Protein AF-A0A973JDE3-F1 (afdb_monomer_lite)

Foldseek 3Di:
DCVQLVVLVPVLVVLVVVCVVVVVSVVVSVVSVVSNVVVVDDQADQDPVPRHGDPVPGDPDDPDDPVVVVVCCVPPNCVPVPCPVNPVD

Sequence (89 aa):
SNIRIGMFDMIIPVLSVLAKIFPKLEDKAEFARIGKYYCSESMLVLNPETGKYDENITPSYGKDTLRDFYRRALSEGLAGQELGEHAVF

Secondary structure (DSSP, 8-state):
--HHHHHHHHHHHHHHHHHTT-GGGHHHHHHHHHHHHHHHS--SEE-TTTSSEESTTS--S-S--HHHHHHHHHHH-STT---GGGGG-

pLDDT: mean 87.41, std 11.61, range [44.0, 97.38]

Structure (mmCIF, N/CA/C/O backbone):
data_AF-A0A973JDE3-F1
#
_entry.id   AF-A0A973JDE3-F1
#
loop_
_atom_site.group_PDB
_atom_site.id
_atom_site.type_symbol
_atom_site.label_atom_id
_atom_site.label_alt_id
_atom_site.label_comp_id
_atom_site.label_asym_id
_atom_site.label_entity_id
_atom_site.label_seq_id
_atom_site.pdbx_PDB_ins_code
_atom_site.Cartn_x
_atom_site.Cartn_y
_atom_site.Cartn_z
_atom_site.occupancy
_atom_site.B_iso_or_equiv
_atom_site.auth_seq_id
_atom_site.auth_comp_id
_atom_site.auth_asym_id
_atom_site.auth_atom_id
_atom_site.pdbx_PDB_model_num
ATOM 1 N N . SER A 1 1 ? -9.828 -9.282 10.038 1.00 51.53 1 SER A N 1
ATOM 2 C CA . SER A 1 1 ? -9.049 -10.390 9.446 1.00 51.53 1 SER A CA 1
ATOM 3 C C . SER A 1 1 ? -7.563 -10.109 9.645 1.00 51.53 1 SER A C 1
ATOM 5 O O . SER A 1 1 ? -7.015 -9.299 8.913 1.00 51.53 1 SER A O 1
ATOM 7 N N . ASN A 1 2 ? -6.930 -10.704 10.666 1.00 65.81 2 ASN A N 1
ATOM 8 C CA . ASN A 1 2 ? -5.510 -10.468 11.005 1.00 65.81 2 ASN A CA 1
ATOM 9 C C . ASN A 1 2 ? -4.554 -11.525 10.424 1.00 65.81 2 ASN A C 1
ATOM 11 O O . ASN A 1 2 ? -3.345 -11.452 10.619 1.00 65.81 2 ASN A O 1
ATOM 15 N N . ILE A 1 3 ? -5.094 -12.506 9.694 1.00 72.38 3 ILE A N 1
ATOM 16 C CA . ILE A 1 3 ? -4.342 -13.647 9.151 1.00 72.38 3 ILE A CA 1
ATOM 17 C C . ILE A 1 3 ? -3.256 -13.165 8.175 1.00 72.38 3 ILE A C 1
ATOM 19 O O . ILE A 1 3 ? -2.136 -13.667 8.198 1.00 72.38 3 ILE A O 1
ATOM 23 N N . ARG A 1 4 ? -3.563 -12.133 7.372 1.00 77.75 4 ARG A N 1
ATOM 24 C CA . ARG A 1 4 ? -2.604 -11.517 6.442 1.00 77.75 4 ARG A CA 1
ATOM 25 C C . ARG A 1 4 ? -1.408 -10.906 7.175 1.00 77.75 4 ARG A C 1
ATOM 27 O O . ARG A 1 4 ? -0.280 -11.118 6.753 1.00 77.75 4 ARG A O 1
ATOM 34 N N . ILE A 1 5 ? -1.645 -10.212 8.290 1.00 84.62 5 ILE A N 1
ATOM 35 C CA . ILE A 1 5 ? -0.588 -9.564 9.082 1.00 84.62 5 ILE A CA 1
ATOM 36 C C . ILE A 1 5 ? 0.289 -10.616 9.776 1.00 84.62 5 ILE A C 1
ATOM 38 O O . ILE A 1 5 ? 1.512 -10.536 9.687 1.00 84.62 5 ILE A O 1
ATOM 42 N N . GLY A 1 6 ? -0.321 -11.658 10.352 1.00 88.00 6 GLY A N 1
ATOM 43 C CA . GLY A 1 6 ? 0.414 -12.742 11.014 1.00 88.00 6 GLY A CA 1
ATOM 44 C C . GLY A 1 6 ? 1.344 -13.530 10.080 1.00 88.00 6 GLY A C 1
ATOM 45 O O . GLY A 1 6 ? 2.410 -13.975 10.497 1.00 88.00 6 GLY A O 1
ATOM 46 N N . MET A 1 7 ? 0.999 -13.659 8.794 1.00 91.88 7 MET A N 1
ATOM 47 C CA . MET A 1 7 ? 1.904 -14.243 7.795 1.00 91.88 7 MET A CA 1
ATOM 48 C C . MET A 1 7 ? 3.181 -13.404 7.626 1.00 91.88 7 MET A C 1
ATOM 50 O O . MET A 1 7 ? 4.280 -13.959 7.560 1.00 91.88 7 MET A O 1
ATOM 54 N N . PHE A 1 8 ? 3.052 -12.072 7.591 1.00 93.62 8 PHE A N 1
ATOM 55 C CA . PHE A 1 8 ? 4.204 -11.173 7.505 1.00 93.62 8 PHE A CA 1
ATOM 56 C C . PHE A 1 8 ? 5.075 -11.230 8.763 1.00 93.62 8 PHE A C 1
ATOM 58 O O . PHE A 1 8 ? 6.301 -11.226 8.648 1.00 93.62 8 PHE A O 1
ATOM 65 N N . ASP A 1 9 ? 4.457 -11.359 9.940 1.00 94.31 9 ASP A N 1
ATOM 66 C CA . ASP A 1 9 ? 5.169 -11.523 11.215 1.00 94.31 9 ASP A CA 1
ATOM 67 C C . ASP A 1 9 ? 6.058 -12.769 11.254 1.00 94.31 9 ASP A C 1
ATOM 69 O O . ASP A 1 9 ? 7.078 -12.771 11.937 1.00 94.31 9 ASP A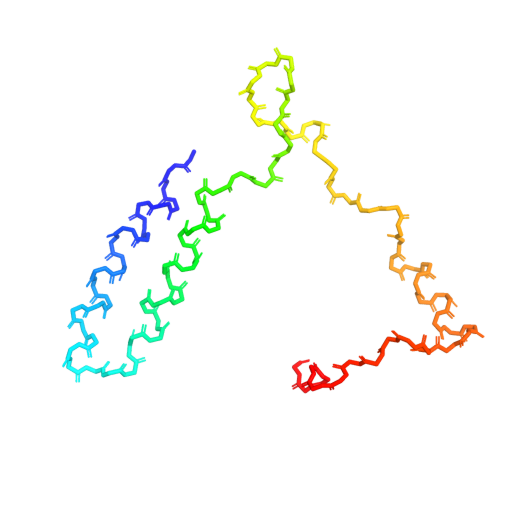 O 1
ATOM 73 N N . MET A 1 10 ? 5.717 -13.801 10.481 1.00 94.81 10 MET A N 1
ATOM 74 C CA . MET A 1 10 ? 6.526 -15.013 10.351 1.00 94.81 10 MET A CA 1
ATOM 75 C C . MET A 1 10 ? 7.569 -14.914 9.234 1.00 94.81 10 MET A C 1
ATOM 77 O O . MET A 1 10 ? 8.724 -15.288 9.432 1.00 94.81 10 MET A O 1
ATOM 81 N N . ILE A 1 11 ? 7.199 -14.420 8.047 1.00 95.50 11 ILE A N 1
ATOM 82 C CA . ILE A 1 11 ? 8.096 -14.474 6.882 1.00 95.50 11 ILE A CA 1
ATOM 83 C C . ILE A 1 11 ? 9.236 -13.450 6.960 1.00 95.50 11 ILE A C 1
ATOM 85 O O . ILE A 1 11 ? 10.356 -13.756 6.554 1.00 95.50 11 ILE A O 1
ATOM 89 N N . ILE A 1 12 ? 8.989 -12.260 7.521 1.00 96.31 12 ILE A N 1
ATOM 90 C CA . ILE A 1 12 ? 9.997 -11.198 7.659 1.00 96.31 12 ILE A CA 1
ATOM 91 C C . ILE A 1 12 ? 11.203 -11.664 8.494 1.00 96.31 12 ILE A C 1
ATOM 93 O O . ILE A 1 12 ? 12.328 -11.540 7.996 1.00 96.31 12 ILE A O 1
ATOM 97 N N . PRO A 1 13 ? 11.045 -12.205 9.722 1.00 97.12 13 PRO A N 1
ATOM 98 C CA . PRO A 1 13 ? 12.194 -12.652 10.507 1.00 97.12 13 PRO A CA 1
ATOM 99 C C . PRO A 1 13 ? 12.907 -13.843 9.863 1.00 97.12 13 PRO A C 1
ATOM 101 O O . PRO A 1 13 ? 14.136 -13.865 9.851 1.00 97.12 13 PRO A O 1
ATOM 104 N N . VAL A 1 14 ? 12.171 -14.786 9.261 1.00 97.38 14 VAL A N 1
ATOM 105 C CA . VAL A 1 14 ? 12.766 -15.930 8.547 1.00 97.38 14 VAL A CA 1
ATOM 106 C C . VAL A 1 14 ? 13.658 -15.451 7.401 1.00 97.38 14 VAL A C 1
ATOM 108 O O . VAL A 1 14 ? 14.827 -15.831 7.335 1.00 97.38 14 VAL A O 1
ATOM 111 N N . LEU A 1 15 ? 13.151 -14.567 6.537 1.00 97.00 15 LEU A N 1
ATOM 112 C CA . LEU A 1 15 ? 13.934 -13.998 5.439 1.00 97.00 15 LEU A CA 1
ATOM 113 C C . LEU A 1 15 ? 15.122 -13.179 5.950 1.00 97.00 15 LEU A C 1
ATOM 115 O O . LEU 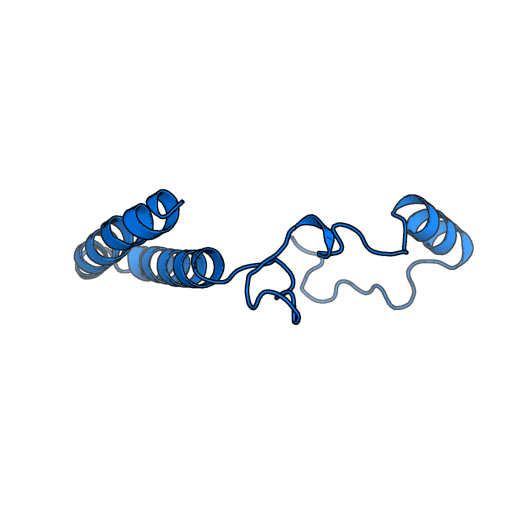A 1 15 ? 16.206 -13.278 5.386 1.00 97.00 15 LEU A O 1
ATOM 119 N N . SER A 1 16 ? 14.953 -12.433 7.043 1.00 95.50 16 SER A N 1
ATOM 120 C CA . SER A 1 16 ? 16.028 -11.614 7.621 1.00 95.50 16 SER A CA 1
ATOM 121 C C . SER A 1 16 ? 17.164 -12.467 8.203 1.00 95.50 16 SER A C 1
ATOM 123 O O . SER A 1 16 ? 18.331 -12.097 8.104 1.00 95.50 16 SER A O 1
ATOM 125 N N . VAL A 1 17 ? 16.852 -13.631 8.787 1.00 97.38 17 VAL A N 1
ATOM 126 C CA . VAL A 1 17 ? 17.867 -14.594 9.249 1.00 97.38 17 VAL A CA 1
ATOM 127 C C . VAL A 1 17 ? 18.590 -15.224 8.063 1.00 97.38 17 VAL A C 1
ATOM 129 O O . VAL A 1 17 ? 19.819 -15.278 8.061 1.00 97.38 17 VAL A O 1
ATOM 132 N N . LEU A 1 18 ? 17.850 -15.659 7.039 1.00 97.00 18 LEU A N 1
ATOM 133 C CA . LEU A 1 18 ? 18.439 -16.262 5.842 1.00 97.00 18 LEU A CA 1
ATOM 134 C C . LEU A 1 18 ? 19.281 -15.264 5.035 1.00 97.00 18 LEU A C 1
ATOM 136 O O . LEU A 1 18 ? 20.285 -15.665 4.448 1.00 97.00 18 LEU A O 1
ATOM 140 N N . ALA A 1 19 ? 18.933 -13.974 5.052 1.00 95.88 19 ALA A N 1
ATOM 141 C CA . ALA A 1 19 ? 19.682 -12.915 4.376 1.00 95.88 19 ALA A CA 1
ATOM 142 C C . ALA A 1 19 ? 21.126 -12.775 4.883 1.00 95.88 19 ALA A C 1
ATOM 144 O O . ALA A 1 19 ? 22.011 -12.417 4.111 1.00 95.88 19 ALA A O 1
ATOM 145 N N . LYS A 1 20 ? 21.401 -13.161 6.138 1.00 95.38 20 LYS A N 1
ATOM 146 C CA . LYS A 1 20 ? 22.770 -13.192 6.684 1.00 95.38 20 LYS A CA 1
ATOM 147 C C . LYS A 1 20 ? 23.690 -14.165 5.941 1.00 95.38 20 LYS A C 1
ATOM 149 O O . LYS A 1 20 ? 24.901 -13.978 5.951 1.00 95.38 20 LYS A O 1
ATOM 154 N N . ILE A 1 21 ? 23.121 -15.208 5.335 1.00 96.81 21 ILE A N 1
ATOM 155 C CA . ILE A 1 21 ? 23.849 -16.213 4.545 1.00 96.81 21 ILE A CA 1
ATOM 156 C C . ILE A 1 21 ? 23.687 -15.930 3.046 1.00 96.81 21 ILE A C 1
ATOM 158 O O . ILE A 1 21 ? 24.626 -16.098 2.272 1.00 96.81 21 ILE A O 1
ATOM 162 N N . PHE A 1 22 ? 22.504 -15.471 2.636 1.00 95.62 22 PHE A N 1
ATOM 163 C CA . PHE A 1 22 ? 22.161 -15.171 1.251 1.00 95.62 22 PHE A CA 1
ATOM 164 C C . PHE A 1 22 ? 21.722 -13.707 1.117 1.00 95.62 22 PHE A C 1
ATOM 166 O O . PHE A 1 22 ? 20.517 -13.446 1.135 1.00 95.62 22 PHE A O 1
ATOM 173 N N . PRO A 1 23 ? 22.654 -12.754 0.915 1.00 91.25 23 PRO A N 1
ATOM 174 C CA . PRO A 1 23 ? 22.344 -11.318 0.893 1.00 91.25 23 PRO A CA 1
ATOM 175 C C . PRO A 1 23 ? 21.202 -10.926 -0.057 1.00 91.25 23 PRO A C 1
ATOM 177 O O . PRO A 1 23 ? 20.407 -10.050 0.250 1.00 91.25 23 PRO A O 1
ATOM 180 N N . LYS A 1 24 ? 21.020 -11.664 -1.163 1.00 90.81 24 LYS A N 1
ATOM 181 C CA . LYS A 1 24 ? 19.904 -11.494 -2.118 1.00 90.81 24 LYS A CA 1
ATOM 182 C C . LYS A 1 24 ? 18.494 -11.653 -1.516 1.00 90.81 24 LYS A C 1
ATOM 184 O O . LYS A 1 24 ? 17.509 -11.421 -2.209 1.00 90.81 24 LYS A O 1
ATOM 189 N N . LEU A 1 25 ? 18.361 -12.142 -0.281 1.00 94.62 25 LEU A N 1
ATOM 190 C CA . LEU A 1 25 ? 17.073 -12.265 0.410 1.00 94.62 25 LEU A CA 1
ATOM 191 C C . LEU A 1 25 ? 16.690 -11.009 1.199 1.00 94.62 25 LEU A C 1
ATOM 193 O O . LEU A 1 25 ? 15.545 -10.919 1.643 1.00 94.62 25 LEU A O 1
ATOM 197 N N . GLU A 1 26 ? 17.602 -10.049 1.352 1.00 95.50 26 GLU A N 1
ATOM 198 C CA . GLU A 1 26 ? 17.327 -8.779 2.024 1.00 95.50 26 GLU A CA 1
ATOM 199 C C . GLU A 1 26 ? 16.208 -8.001 1.319 1.00 95.50 26 GLU A C 1
ATOM 201 O O . GLU A 1 26 ? 15.218 -7.657 1.967 1.00 95.50 26 GLU A O 1
ATOM 206 N N . ASP A 1 27 ? 16.271 -7.892 -0.012 1.00 95.25 27 ASP A N 1
ATOM 207 C CA . ASP A 1 27 ? 15.231 -7.261 -0.839 1.00 95.25 27 ASP A CA 1
ATOM 208 C C . ASP A 1 27 ? 13.853 -7.903 -0.620 1.00 95.25 27 ASP A C 1
ATOM 210 O O . ASP A 1 27 ? 12.825 -7.229 -0.566 1.00 95.25 27 ASP A O 1
ATOM 214 N N . LYS A 1 28 ? 13.803 -9.230 -0.438 1.00 94.31 28 LYS A N 1
ATOM 215 C CA . LYS A 1 28 ? 12.544 -9.945 -0.173 1.00 94.31 28 LYS A CA 1
ATOM 216 C C . LYS A 1 28 ? 12.013 -9.662 1.229 1.00 94.31 28 LYS A C 1
ATOM 218 O O . LYS A 1 28 ? 10.799 -9.574 1.414 1.00 94.31 28 LYS A O 1
ATOM 223 N N . ALA A 1 29 ? 12.899 -9.539 2.218 1.00 95.56 29 ALA A N 1
ATOM 224 C CA . ALA A 1 29 ? 12.515 -9.157 3.572 1.00 95.56 29 ALA A CA 1
ATOM 225 C C . ALA A 1 29 ? 11.986 -7.715 3.608 1.00 95.56 29 ALA A C 1
ATOM 227 O O . ALA A 1 29 ? 11.014 -7.435 4.310 1.00 95.56 29 ALA A O 1
ATOM 228 N N . GLU A 1 30 ? 12.588 -6.811 2.833 1.00 95.06 30 GLU A N 1
ATOM 229 C CA . GLU A 1 30 ? 12.122 -5.434 2.682 1.00 95.06 30 GLU A CA 1
ATOM 230 C C . GLU A 1 30 ? 10.777 -5.358 1.960 1.00 95.06 30 GLU A C 1
ATOM 232 O O . GLU A 1 30 ? 9.838 -4.752 2.477 1.00 95.06 30 GLU A O 1
ATOM 237 N N . PHE A 1 31 ? 10.628 -6.075 0.848 1.00 94.94 31 PHE A N 1
ATOM 238 C CA . PHE A 1 31 ? 9.356 -6.185 0.142 1.00 94.94 31 PHE A CA 1
ATOM 239 C C . PHE A 1 31 ? 8.235 -6.706 1.057 1.00 94.94 31 PHE A C 1
ATOM 241 O O . PHE A 1 31 ? 7.122 -6.179 1.059 1.00 94.94 31 PHE A O 1
ATOM 248 N N . ALA A 1 32 ? 8.531 -7.693 1.909 1.00 94.31 32 ALA A N 1
ATOM 249 C CA . ALA A 1 32 ? 7.580 -8.193 2.896 1.00 94.31 32 ALA A CA 1
ATOM 250 C C . ALA A 1 32 ? 7.209 -7.137 3.960 1.00 94.31 32 ALA A C 1
ATOM 252 O O . ALA A 1 32 ? 6.047 -7.062 4.359 1.00 94.31 32 ALA A O 1
ATOM 253 N N . ARG A 1 33 ? 8.150 -6.287 4.398 1.00 94.19 33 ARG A N 1
ATOM 254 C CA . ARG A 1 33 ? 7.856 -5.163 5.310 1.00 94.19 33 ARG A CA 1
ATOM 255 C C . ARG A 1 33 ? 6.923 -4.138 4.664 1.00 94.19 33 ARG A C 1
ATOM 257 O O . ARG A 1 33 ? 5.959 -3.725 5.307 1.00 94.19 33 ARG A O 1
ATOM 264 N N . ILE A 1 34 ? 7.160 -3.795 3.397 1.00 93.88 34 ILE A N 1
ATOM 265 C CA . ILE A 1 34 ? 6.288 -2.902 2.619 1.00 93.88 34 ILE A CA 1
ATOM 266 C C . ILE A 1 3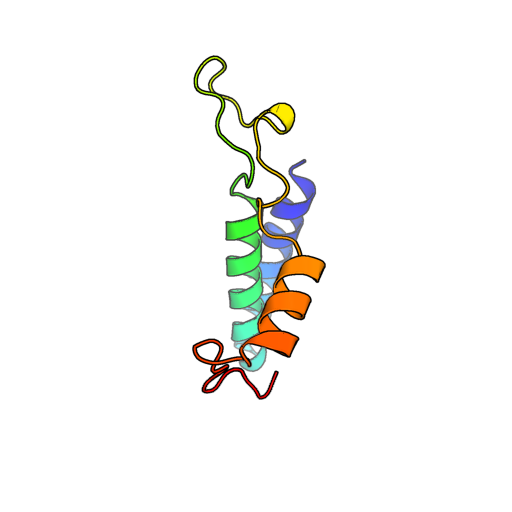4 ? 4.882 -3.507 2.500 1.00 93.88 34 ILE A C 1
ATOM 268 O O . ILE A 1 34 ? 3.889 -2.844 2.793 1.00 93.88 34 ILE A O 1
ATOM 272 N N . GLY A 1 35 ? 4.787 -4.794 2.155 1.00 90.56 35 GLY A N 1
ATOM 273 C CA . GLY A 1 35 ? 3.508 -5.502 2.079 1.00 90.56 35 GLY A CA 1
ATOM 274 C C . GLY A 1 35 ? 2.741 -5.507 3.407 1.00 90.56 35 GLY A C 1
ATOM 275 O O . GLY A 1 35 ? 1.529 -5.282 3.417 1.00 90.56 35 GLY A O 1
ATOM 276 N N . LYS A 1 36 ? 3.439 -5.702 4.536 1.00 92.88 36 LYS A N 1
ATOM 277 C CA . LYS A 1 36 ? 2.834 -5.644 5.874 1.00 92.88 36 LYS A CA 1
ATOM 278 C C . LYS A 1 36 ? 2.255 -4.264 6.175 1.00 92.88 36 LYS A C 1
ATOM 280 O O . LYS A 1 36 ? 1.124 -4.199 6.645 1.00 92.88 36 LYS A O 1
ATOM 285 N N . TYR A 1 37 ? 3.005 -3.202 5.881 1.00 89.88 37 TYR A N 1
ATOM 286 C CA . TYR A 1 37 ? 2.572 -1.818 6.085 1.00 89.88 37 TYR A CA 1
ATOM 287 C C . TYR A 1 37 ? 1.263 -1.520 5.339 1.00 89.88 37 TYR A C 1
ATOM 289 O O . TYR A 1 37 ? 0.292 -1.066 5.938 1.00 89.88 37 TYR A O 1
ATOM 297 N N . TYR A 1 38 ? 1.174 -1.891 4.060 1.00 87.62 38 TYR A N 1
ATOM 298 C CA . TYR A 1 38 ? -0.055 -1.686 3.285 1.00 87.62 38 TYR A CA 1
ATOM 299 C C . TYR A 1 38 ? -1.214 -2.605 3.689 1.00 87.62 38 TYR A C 1
ATOM 301 O O . TYR A 1 38 ? -2.369 -2.262 3.465 1.00 87.62 38 TYR A O 1
ATOM 309 N N . CYS A 1 39 ? -0.938 -3.771 4.281 1.00 86.38 39 CYS A N 1
ATOM 310 C CA . CYS A 1 39 ? -1.988 -4.648 4.801 1.00 86.38 39 CYS A CA 1
ATOM 311 C C . CYS A 1 39 ? -2.537 -4.203 6.163 1.00 86.38 39 CYS A C 1
ATOM 313 O O . CYS A 1 39 ? -3.648 -4.614 6.508 1.00 86.38 39 CYS A O 1
ATOM 315 N N . SER A 1 40 ? -1.762 -3.451 6.955 1.00 85.75 40 SER A N 1
ATOM 316 C CA . SER A 1 40 ? -2.220 -2.906 8.239 1.00 85.75 40 SER A CA 1
ATOM 317 C C . SER A 1 40 ? -3.064 -1.648 8.083 1.00 85.75 40 SER A C 1
ATOM 319 O O . SER A 1 40 ? -3.939 -1.412 8.913 1.00 85.75 40 SER A O 1
ATOM 321 N N . GLU A 1 41 ? -2.835 -0.875 7.024 1.00 84.56 41 GLU A N 1
ATOM 322 C CA . GLU A 1 41 ? -3.625 0.316 6.731 1.00 84.56 41 GLU A CA 1
ATOM 323 C C . GLU A 1 41 ? -4.956 -0.045 6.061 1.00 84.56 41 GLU A C 1
ATOM 325 O O . GLU A 1 41 ? -5.034 -0.886 5.161 1.00 84.56 41 GLU A O 1
ATOM 330 N N . SER A 1 42 ? -6.034 0.599 6.510 1.00 84.06 42 SER A N 1
ATOM 331 C CA . SER A 1 42 ? -7.337 0.457 5.867 1.00 84.06 42 SER A CA 1
ATOM 332 C C . SER A 1 42 ? -7.392 1.328 4.619 1.00 84.06 42 SER A C 1
ATOM 334 O O . SER A 1 42 ? -7.174 2.532 4.687 1.00 84.06 42 SER A O 1
ATOM 336 N N . MET A 1 43 ? -7.763 0.725 3.492 1.00 87.94 43 MET A N 1
ATOM 337 C CA . MET A 1 43 ? -8.042 1.449 2.243 1.00 87.94 43 MET A CA 1
ATOM 338 C C . MET A 1 43 ? -9.459 2.038 2.206 1.00 87.94 43 MET A C 1
ATOM 340 O O . MET A 1 43 ? -9.851 2.650 1.216 1.00 87.94 43 MET A O 1
ATOM 344 N N . LEU A 1 44 ? -10.249 1.812 3.258 1.00 91.56 44 LEU A N 1
ATOM 345 C CA . LEU A 1 44 ? -11.602 2.340 3.368 1.00 91.56 44 LEU A CA 1
ATOM 346 C C . LEU A 1 44 ? -11.581 3.746 3.963 1.00 91.56 44 LEU A C 1
ATOM 348 O O . LEU A 1 44 ? -10.727 4.083 4.780 1.00 91.56 44 LEU A O 1
ATOM 352 N N . VAL A 1 45 ? -12.572 4.547 3.598 1.00 93.38 45 VAL A N 1
ATOM 353 C CA . VAL A 1 45 ? -12.831 5.847 4.209 1.00 93.38 45 VAL A CA 1
ATOM 354 C C . VAL A 1 45 ? -13.211 5.645 5.676 1.00 93.38 45 VAL A C 1
ATOM 356 O O . VAL A 1 45 ? -14.021 4.779 6.021 1.00 93.38 45 VAL A O 1
ATOM 359 N N . LEU A 1 46 ? -12.606 6.447 6.554 1.00 94.19 46 LEU A N 1
ATOM 360 C CA . LEU A 1 46 ? -12.994 6.517 7.957 1.00 94.19 46 LEU A CA 1
ATOM 361 C C . LEU A 1 46 ? -14.324 7.269 8.060 1.00 94.19 46 LEU A C 1
ATOM 363 O O . LEU A 1 46 ? -14.396 8.455 7.739 1.00 94.19 46 LEU A O 1
ATOM 367 N N . ASN A 1 47 ? -15.374 6.586 8.507 1.00 95.25 47 ASN A N 1
ATOM 368 C CA . ASN A 1 47 ? -16.682 7.189 8.703 1.00 95.25 47 ASN A CA 1
ATOM 369 C C . ASN A 1 47 ? -16.627 8.165 9.900 1.00 95.25 47 ASN A C 1
ATOM 371 O O . ASN A 1 47 ? -16.348 7.724 11.022 1.00 95.25 47 ASN A O 1
ATOM 375 N N . PRO A 1 48 ? -16.897 9.470 9.700 1.00 93.50 48 PRO A N 1
ATOM 376 C CA . PRO A 1 48 ? -16.781 10.477 10.754 1.00 93.50 48 PRO A CA 1
ATOM 377 C C . PRO A 1 48 ? -17.857 10.348 11.841 1.00 93.50 48 PRO A C 1
ATOM 379 O O . PRO A 1 48 ? -17.655 10.831 12.951 1.00 93.50 48 PRO A O 1
ATOM 382 N N . GLU A 1 49 ? -18.981 9.690 11.552 1.00 95.44 49 GLU A N 1
ATOM 383 C CA . GLU A 1 49 ? -20.085 9.510 12.499 1.00 95.44 49 GLU A CA 1
ATOM 384 C C . GLU A 1 49 ? -19.854 8.311 13.426 1.00 95.44 49 GLU A C 1
ATOM 386 O O . GLU A 1 49 ? -20.205 8.354 14.604 1.00 95.44 49 GLU A O 1
ATOM 391 N N . THR A 1 50 ? -19.250 7.234 12.911 1.00 94.50 50 THR A N 1
ATOM 392 C CA . THR A 1 50 ? -19.052 5.983 13.669 1.00 94.50 5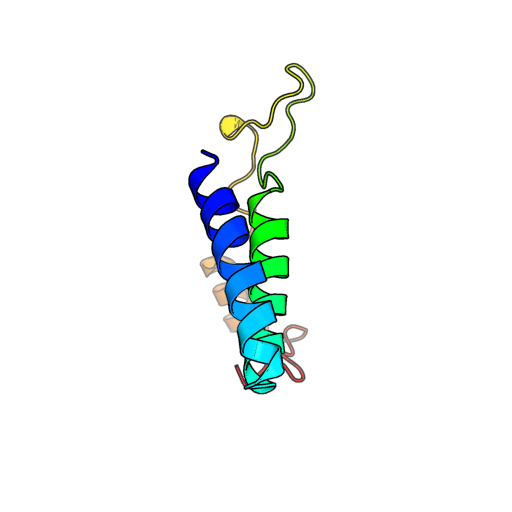0 THR A CA 1
ATOM 393 C C . THR A 1 50 ? -17.620 5.777 14.159 1.00 94.50 50 THR A C 1
ATOM 395 O O . THR A 1 50 ? -17.381 4.905 14.999 1.00 94.50 50 THR A O 1
ATOM 398 N N . GLY A 1 51 ? -16.659 6.542 13.631 1.00 94.12 51 GLY A N 1
ATOM 399 C CA . GLY A 1 51 ? -15.233 6.392 13.923 1.00 94.12 51 GLY A CA 1
ATOM 400 C C . GLY A 1 51 ? -14.632 5.082 13.402 1.00 94.12 51 GLY A C 1
ATOM 401 O O . GLY A 1 51 ? -13.588 4.651 13.890 1.00 94.12 51 GLY A O 1
ATOM 402 N N . LYS A 1 52 ? -15.295 4.413 12.451 1.00 92.38 52 LYS A N 1
ATOM 403 C CA . LYS A 1 52 ? -14.863 3.133 11.872 1.00 92.38 52 LYS A CA 1
ATOM 404 C C . LYS A 1 52 ? -14.704 3.241 10.363 1.00 92.38 52 LYS A C 1
ATOM 406 O O . LYS A 1 52 ? -15.377 4.023 9.706 1.00 92.38 52 LYS A O 1
ATOM 411 N N . TYR A 1 53 ? -13.811 2.429 9.822 1.00 91.94 53 TYR A N 1
ATOM 412 C CA . TYR A 1 53 ? -13.637 2.263 8.385 1.00 91.94 53 TYR A CA 1
ATOM 413 C C . TYR A 1 53 ? -14.872 1.602 7.755 1.00 91.94 53 TYR A C 1
ATOM 415 O O . TYR A 1 53 ? -15.331 0.579 8.266 1.00 91.94 53 TYR A O 1
ATOM 423 N N . ASP A 1 54 ? -15.408 2.184 6.678 1.00 91.81 54 ASP A N 1
ATOM 424 C CA . ASP A 1 54 ? -16.712 1.807 6.110 1.00 91.81 54 ASP A CA 1
ATOM 425 C C . ASP A 1 54 ? -16.665 1.695 4.579 1.00 91.81 54 ASP A C 1
ATOM 427 O O . ASP A 1 54 ? -16.346 2.641 3.857 1.00 91.81 54 ASP A O 1
ATOM 431 N N . GLU A 1 55 ? -16.991 0.504 4.079 1.00 91.38 55 GLU A N 1
ATOM 432 C CA . GLU A 1 55 ? -16.980 0.178 2.653 1.00 91.38 55 GLU A CA 1
ATOM 433 C C . GLU A 1 55 ? -18.071 0.902 1.863 1.00 91.38 55 GLU A C 1
ATOM 435 O O . GLU A 1 55 ? -17.850 1.246 0.705 1.00 91.38 55 GLU A O 1
ATOM 440 N N . ASN A 1 56 ? -19.215 1.198 2.485 1.00 91.19 56 ASN A N 1
ATOM 441 C CA . ASN A 1 56 ? -20.372 1.768 1.792 1.00 91.19 56 ASN A CA 1
ATOM 442 C C . ASN A 1 56 ? -20.134 3.220 1.378 1.00 91.19 56 ASN A C 1
ATOM 444 O O . ASN A 1 56 ? -20.694 3.690 0.390 1.00 91.19 56 ASN A O 1
ATOM 448 N N . ILE A 1 57 ? -19.298 3.929 2.136 1.00 92.81 57 ILE A N 1
ATOM 449 C CA . ILE A 1 57 ? -18.917 5.316 1.856 1.00 92.81 57 ILE A CA 1
ATOM 450 C C . ILE A 1 57 ? -17.565 5.417 1.142 1.00 92.81 57 ILE A C 1
ATOM 452 O O . ILE A 1 57 ? -17.144 6.518 0.792 1.00 92.81 57 ILE A O 1
ATOM 456 N N . THR A 1 58 ? -16.870 4.293 0.941 1.00 93.62 58 THR A N 1
ATOM 457 C CA . THR A 1 58 ? -15.585 4.262 0.242 1.00 93.62 58 THR A CA 1
ATOM 458 C C . THR A 1 58 ? -15.824 4.229 -1.266 1.00 93.62 58 THR A C 1
AT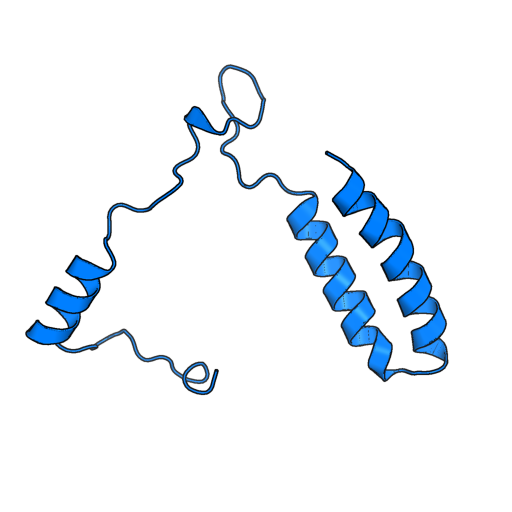OM 460 O O . THR A 1 58 ? -16.386 3.254 -1.768 1.00 93.62 58 THR A O 1
ATOM 463 N N . PRO A 1 59 ? -15.378 5.244 -2.032 1.00 90.69 59 PRO A N 1
ATOM 464 C CA . PRO A 1 59 ? -15.464 5.192 -3.484 1.00 90.69 59 PRO A CA 1
ATOM 465 C C . PRO A 1 59 ? -14.620 4.031 -4.023 1.00 90.69 59 PRO A C 1
ATOM 467 O O . PRO A 1 59 ? -13.412 3.983 -3.806 1.00 90.69 59 PRO A O 1
ATOM 470 N N . SER A 1 60 ? -15.247 3.101 -4.741 1.00 84.62 60 SER A N 1
ATOM 471 C CA . SER A 1 60 ? -14.565 1.946 -5.345 1.00 84.62 60 SER A CA 1
ATOM 472 C C . SER A 1 60 ? -14.114 2.192 -6.789 1.00 84.62 60 SER A C 1
ATOM 474 O O . SER A 1 60 ? -13.346 1.407 -7.341 1.00 84.62 60 SER A O 1
ATOM 476 N N . TYR A 1 61 ? -14.562 3.290 -7.402 1.00 86.75 61 TYR A N 1
ATOM 477 C CA . TYR A 1 61 ? -14.189 3.713 -8.748 1.00 86.75 61 TYR A CA 1
ATOM 478 C C . TYR A 1 61 ? -14.176 5.240 -8.865 1.00 86.75 61 TYR A C 1
ATOM 480 O O . TYR A 1 61 ? -14.895 5.954 -8.162 1.00 86.75 61 TYR A O 1
ATOM 488 N N . GLY A 1 62 ? -13.342 5.741 -9.777 1.00 83.81 62 GLY A N 1
ATOM 489 C CA . GLY A 1 62 ? -13.343 7.144 -10.182 1.00 83.81 62 GLY A CA 1
ATOM 490 C C . GLY A 1 62 ? -14.519 7.484 -11.103 1.00 83.81 62 GLY A C 1
ATOM 491 O O . GLY A 1 62 ? -15.325 6.632 -11.468 1.00 83.81 62 GLY A O 1
ATOM 492 N N . LYS A 1 63 ? -14.610 8.757 -11.500 1.00 87.50 63 LYS A N 1
ATOM 493 C CA . LYS A 1 63 ? -15.617 9.227 -12.470 1.00 87.50 63 LYS A CA 1
ATOM 494 C C . LYS A 1 63 ? -15.179 9.030 -13.923 1.00 87.50 63 LYS A C 1
ATOM 496 O O . LYS A 1 63 ? -16.026 8.981 -14.811 1.00 87.50 63 LYS A O 1
ATOM 501 N N . ASP A 1 64 ? -13.875 8.925 -14.160 1.00 89.81 64 ASP A N 1
ATOM 502 C CA . ASP A 1 64 ? -13.317 8.630 -15.474 1.00 89.81 64 ASP A CA 1
ATOM 503 C C . ASP A 1 64 ? -13.479 7.149 -15.813 1.00 89.81 64 ASP A C 1
ATOM 505 O O . ASP A 1 64 ? -13.191 6.269 -15.001 1.00 89.81 64 ASP A O 1
ATOM 509 N N . THR A 1 65 ? -13.907 6.872 -17.045 1.00 91.44 65 THR A N 1
ATOM 510 C CA . THR A 1 65 ? -13.996 5.504 -17.556 1.00 91.44 65 THR A CA 1
ATOM 511 C C . THR A 1 65 ? -12.841 5.203 -18.500 1.00 91.44 65 THR A C 1
ATOM 513 O O . THR A 1 65 ? -12.380 6.068 -19.248 1.00 91.44 65 THR A O 1
ATOM 516 N N . LEU A 1 66 ? -12.426 3.935 -18.541 1.00 91.12 66 LEU A N 1
ATOM 517 C CA . LEU A 1 66 ? -11.423 3.457 -19.494 1.00 91.12 66 LEU A CA 1
ATOM 518 C C . LEU A 1 66 ? -11.848 3.718 -20.949 1.00 91.12 66 LEU A C 1
ATOM 520 O O . LEU A 1 66 ? -11.040 4.078 -21.800 1.00 91.12 66 LEU A O 1
ATOM 524 N N . ARG A 1 67 ? -13.146 3.582 -21.235 1.00 93.38 67 ARG A N 1
ATOM 525 C CA . ARG A 1 67 ? -13.707 3.838 -22.563 1.00 93.38 67 ARG A CA 1
ATOM 526 C C . ARG A 1 67 ? -13.582 5.307 -22.958 1.00 93.38 67 ARG A C 1
ATOM 528 O O . ARG A 1 67 ? -13.240 5.602 -24.100 1.00 93.38 67 ARG A O 1
ATOM 535 N N . ASP A 1 68 ? -13.880 6.219 -22.038 1.00 92.00 68 ASP A N 1
ATOM 536 C CA . ASP A 1 68 ? -13.789 7.652 -22.312 1.00 92.00 68 ASP A CA 1
ATOM 537 C C . ASP A 1 68 ? -12.325 8.097 -22.406 1.00 92.00 68 ASP A C 1
ATOM 539 O O . ASP A 1 68 ? -12.003 8.915 -23.266 1.00 92.00 68 ASP A O 1
ATOM 543 N N . PHE A 1 69 ? -11.427 7.481 -21.627 1.00 89.94 69 PHE A N 1
ATOM 544 C CA . PHE A 1 69 ? -9.983 7.616 -21.819 1.00 89.94 69 PHE A CA 1
ATOM 545 C C . PHE A 1 69 ? -9.568 7.239 -23.248 1.00 89.94 69 PHE A C 1
ATOM 547 O O . PHE A 1 69 ? -8.988 8.073 -23.940 1.00 89.94 69 PHE A O 1
ATOM 554 N N . TYR A 1 70 ? -9.923 6.042 -23.731 1.00 92.50 70 TYR A N 1
ATOM 555 C CA . TYR A 1 70 ? -9.552 5.620 -25.087 1.00 92.50 70 TYR A CA 1
ATOM 556 C C . TYR A 1 70 ? -10.196 6.475 -26.177 1.00 92.50 70 TYR A C 1
ATOM 558 O O . TYR A 1 70 ? -9.553 6.738 -27.189 1.00 92.50 70 TYR A O 1
ATOM 566 N N . ARG A 1 71 ? -11.433 6.952 -25.983 1.00 93.25 71 ARG A N 1
ATOM 567 C CA . ARG A 1 71 ? -12.055 7.884 -26.932 1.00 93.25 71 ARG A CA 1
ATOM 568 C C . ARG A 1 71 ? -11.215 9.153 -27.078 1.00 93.25 71 ARG A C 1
ATOM 570 O O . ARG A 1 71 ? -10.923 9.524 -28.208 1.00 93.25 71 ARG A O 1
ATOM 577 N N . ARG A 1 72 ? -10.822 9.773 -25.957 1.00 90.50 72 ARG A N 1
ATOM 578 C CA . ARG A 1 72 ? -9.968 10.973 -25.951 1.00 90.50 72 ARG A CA 1
ATOM 579 C C . ARG A 1 72 ? -8.605 10.685 -26.577 1.00 90.50 72 ARG A C 1
ATOM 581 O O . ARG A 1 72 ? -8.175 11.424 -27.449 1.00 90.50 72 ARG A O 1
ATOM 588 N N . ALA A 1 73 ? -7.971 9.573 -26.205 1.00 91.44 73 ALA A N 1
ATOM 589 C CA . ALA A 1 73 ? -6.670 9.180 -26.747 1.00 91.44 73 ALA A CA 1
ATOM 590 C C . ALA A 1 73 ? -6.692 8.991 -28.274 1.00 91.44 73 ALA A C 1
ATOM 592 O O . ALA A 1 73 ? -5.745 9.368 -28.958 1.00 91.44 73 ALA A O 1
ATOM 593 N N . LEU A 1 74 ? -7.776 8.430 -28.821 1.00 92.19 74 LEU A N 1
ATOM 594 C CA . LEU A 1 74 ? -7.946 8.260 -30.266 1.00 92.19 74 LEU A CA 1
ATOM 595 C C . LEU A 1 74 ? -8.227 9.581 -30.996 1.00 92.19 74 LEU A C 1
ATOM 597 O O . LEU A 1 74 ? -7.836 9.714 -32.152 1.00 92.19 74 LEU A O 1
ATOM 601 N N . SER A 1 75 ? -8.916 10.536 -30.362 1.00 90.50 75 SER A N 1
ATOM 602 C CA . SER A 1 75 ? -9.270 11.817 -30.991 1.00 90.50 75 SER A CA 1
ATOM 603 C C . SER A 1 75 ? -8.188 12.887 -30.864 1.00 90.50 75 SER A C 1
ATOM 605 O O . SER A 1 75 ? -7.991 13.668 -31.789 1.00 90.50 75 SER A O 1
ATOM 607 N N . GLU A 1 76 ? -7.512 12.942 -29.720 1.00 90.62 76 GLU A N 1
ATOM 608 C CA . GLU A 1 76 ? -6.600 14.026 -29.331 1.00 90.62 76 GLU A CA 1
ATOM 609 C C . GLU A 1 76 ? -5.136 13.556 -29.246 1.00 90.62 76 GLU A C 1
ATOM 611 O O . GLU A 1 76 ? -4.227 14.373 -29.110 1.00 90.62 76 GLU A O 1
ATOM 616 N N . GLY A 1 77 ? -4.888 12.247 -29.366 1.00 82.56 77 GLY A N 1
ATOM 617 C CA . GLY A 1 77 ? -3.579 11.643 -29.121 1.00 82.56 77 GLY A CA 1
ATOM 618 C C . GLY A 1 77 ? -3.287 11.456 -27.626 1.00 82.56 77 GLY A C 1
ATOM 619 O O . GLY A 1 77 ? -4.107 11.753 -26.761 1.00 82.56 77 GLY A O 1
ATOM 620 N N . LEU A 1 78 ? -2.099 10.938 -27.305 1.00 85.19 78 LEU A N 1
ATOM 621 C CA . LEU A 1 78 ? -1.651 10.662 -25.927 1.00 85.19 78 LEU A CA 1
ATOM 622 C C . LEU A 1 78 ? -0.800 11.799 -25.329 1.00 85.19 78 LEU A C 1
ATOM 624 O O . LEU A 1 78 ? 0.003 11.566 -24.427 1.00 85.19 78 LEU A O 1
ATOM 628 N N . ALA A 1 79 ? -0.938 13.028 -25.833 1.00 75.62 79 ALA A N 1
ATOM 629 C CA . ALA A 1 79 ? -0.128 14.154 -25.376 1.00 75.62 79 ALA A CA 1
ATOM 630 C C . ALA A 1 79 ? -0.288 14.364 -23.855 1.00 75.62 79 ALA A C 1
ATOM 632 O O . ALA A 1 79 ? -1.399 14.523 -23.351 1.00 75.62 79 ALA A O 1
ATOM 633 N N . GLY A 1 80 ? 0.826 14.336 -23.115 1.00 72.31 80 GLY A N 1
ATOM 634 C CA . GLY A 1 80 ? 0.839 14.430 -21.647 1.00 72.31 80 GLY A CA 1
ATOM 635 C C . GLY A 1 80 ? 0.698 13.096 -20.896 1.00 72.31 80 GLY A C 1
ATOM 636 O O . GLY A 1 80 ? 0.714 13.101 -19.669 1.00 72.31 80 GLY A O 1
ATOM 637 N N . GLN A 1 81 ? 0.599 11.964 -21.600 1.00 70.62 81 GLN A N 1
ATOM 638 C CA . GLN A 1 81 ? 0.678 10.599 -21.050 1.00 70.62 81 GLN A CA 1
ATOM 639 C C . GLN A 1 81 ? 2.019 9.933 -21.416 1.00 70.62 81 GLN A C 1
ATOM 641 O O . GLN A 1 81 ? 2.081 8.745 -21.729 1.00 70.62 81 GLN A O 1
ATOM 646 N N . GLU A 1 82 ? 3.098 10.716 -21.422 1.00 77.38 82 GLU A N 1
ATOM 647 C CA . GLU A 1 82 ? 4.457 10.221 -21.645 1.00 77.38 82 GLU A CA 1
ATOM 648 C C . GLU A 1 82 ? 4.832 9.279 -20.490 1.00 77.38 82 GLU A C 1
ATOM 650 O O . GLU A 1 82 ? 4.970 9.711 -19.346 1.00 77.38 82 GLU A O 1
ATOM 655 N N . LEU A 1 83 ? 4.998 7.985 -20.774 1.00 70.25 83 LEU A N 1
ATOM 656 C CA . LEU A 1 83 ? 5.350 6.980 -19.761 1.00 70.25 83 LEU A CA 1
ATOM 65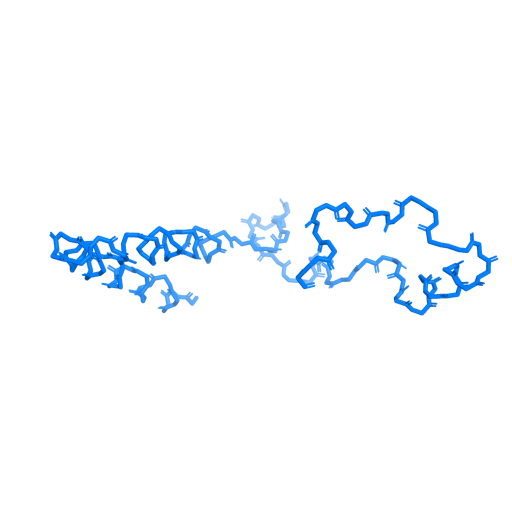7 C C . LEU A 1 83 ? 6.781 7.153 -19.214 1.00 70.25 83 LEU A C 1
ATOM 659 O O . LEU A 1 83 ? 7.149 6.480 -18.254 1.00 70.25 83 LEU A O 1
ATOM 663 N N . GLY A 1 84 ? 7.588 8.054 -19.790 1.00 68.69 84 GLY A N 1
ATOM 664 C CA . GLY A 1 84 ? 8.965 8.311 -19.363 1.00 68.69 84 GLY A CA 1
ATOM 665 C C . GLY A 1 84 ? 9.780 7.018 -19.247 1.00 68.69 84 GLY A C 1
ATOM 666 O O . GLY A 1 84 ? 9.667 6.121 -20.082 1.00 68.69 84 GLY A O 1
ATOM 667 N N . GLU A 1 85 ? 10.560 6.885 -18.175 1.00 58.00 85 GLU A N 1
ATOM 668 C CA . GLU A 1 85 ? 11.322 5.660 -17.877 1.00 58.00 85 GLU A CA 1
ATOM 669 C C . GLU A 1 85 ? 10.440 4.445 -17.511 1.00 58.00 85 GLU A C 1
ATOM 671 O O . GLU A 1 85 ? 10.935 3.322 -17.443 1.00 58.00 85 GLU A O 1
ATOM 676 N N . HIS A 1 86 ? 9.128 4.626 -17.322 1.00 54.97 86 HIS A N 1
ATOM 677 C CA . HIS A 1 86 ? 8.182 3.556 -16.988 1.00 54.97 86 HIS A CA 1
ATOM 678 C C . HIS A 1 86 ? 7.561 2.864 -18.212 1.00 54.97 86 HIS A C 1
ATOM 680 O O . HIS A 1 86 ? 6.764 1.948 -18.039 1.00 54.97 86 HIS A O 1
ATOM 686 N N . ALA A 1 87 ? 7.935 3.239 -19.443 1.00 60.16 87 ALA A N 1
ATOM 687 C CA . ALA A 1 87 ? 7.439 2.602 -20.672 1.00 60.16 87 ALA A CA 1
ATOM 688 C C . ALA A 1 87 ? 7.933 1.154 -20.886 1.00 60.16 87 ALA A C 1
ATOM 690 O O . ALA A 1 87 ? 7.495 0.482 -21.816 1.00 60.16 87 ALA A O 1
ATOM 691 N N . VAL A 1 88 ? 8.890 0.700 -20.072 1.00 50.00 88 VAL A N 1
ATOM 692 C CA . VAL A 1 88 ? 9.607 -0.576 -20.242 1.00 50.00 88 VAL A CA 1
ATOM 693 C C . VAL A 1 88 ? 9.017 -1.709 -19.383 1.00 50.00 88 VAL A C 1
ATOM 695 O O . VAL A 1 88 ? 9.497 -2.839 -19.460 1.00 50.00 88 VAL A O 1
ATOM 698 N N . PHE A 1 89 ? 7.994 -1.422 -18.570 1.00 44.00 89 PHE A N 1
ATOM 699 C CA . PHE A 1 89 ? 7.283 -2.411 -17.753 1.00 44.00 89 PHE A CA 1
ATOM 700 C C . PHE A 1 89 ? 5.966 -2.847 -18.395 1.00 44.00 89 PHE A C 1
ATOM 702 O O . PHE A 1 89 ? 5.246 -1.972 -18.925 1.00 44.00 89 PHE A O 1
#

Radius of gyration: 20.45 Å; chains: 1; bounding box: 44×31×45 Å